Protein AF-A0A183UV02-F1 (afdb_monomer_lite)

Foldseek 3Di: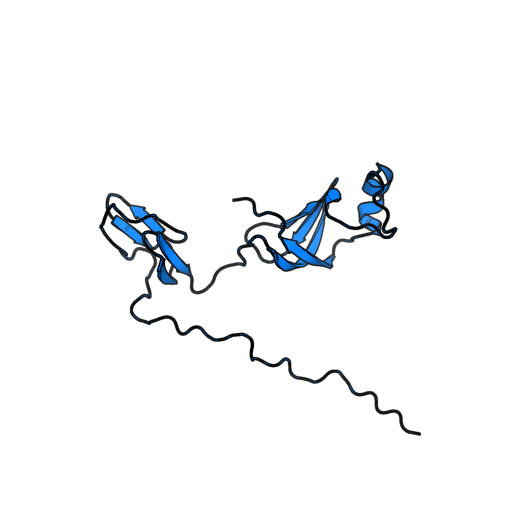
DDDDDDDDDPDDPPPPDPPPPAPPVFWDAFFDFPDQDPQADEDAQWDDDPSTITGHETAGWDDDPRYTYGDHPDDFDDADAFDKAKWFFADDDQQWTFTHRRHPDTDIGGPVNDDDPPNDPDDCDVVNRVCVCVVHNGGDIDIDGHNDDDD

Secondary structure (DSSP, 8-state):
------PPPS----TT-------GGGEE-TT-EEE--TTPEE-TTEEEETTEEEESSSEEEEEETTEEEEEESS--B---TT-EEEEEEEEEETTEEEEE-SBSS-EEEEGGGS--TT---PPPPHHHHHTHHHHS-TT-EEEEE------

pLDDT: mean 79.38, std 14.32, range [39.72, 93.5]

InterPro domains:
  IPR012340 Nucleic acid-binding, OB-fold [G3DSA:2.40.50.140] (78-150)
  IPR012340 Nucleic acid-binding, OB-fold [SSF50249] (75-145)
  IPR025721 Exosome complex component, N-terminal domain [PF14382] (27-63)
  IPR026699 Exosome complex RNA-binding protein 1/RRP40/RRP4 [PTHR21321] (24-144)
  IPR048565 RRP4, S1 domain [PF21266] (76-143)
  IPR048565 RRP4, S1 domain [cd05789] (76-143)

Organism: Toxocara canis (NCBI:txid6265)

Sequence (151 aa):
MSVEITGPPQSLPSQLVEDEKVPEDKLVVPGAKVNSTLNFMRGHGTYLSGEELIASVAGAVEQVNKLITVKPLKSRYNGEIGDVVVGRITEVQQKRWKVETCARLDSTLMLSSVNLPGGELRRKSVEDELMMREYLKEGDLISVWFLFVNF

Structure (mmCIF, N/CA/C/O backbone):
data_AF-A0A183UV02-F1
#
_entry.id   AF-A0A183UV02-F1
#
loop_
_atom_site.group_PDB
_atom_site.id
_atom_site.type_symbol
_atom_site.label_atom_id
_atom_site.label_alt_id
_atom_site.label_comp_id
_atom_site.label_asym_id
_atom_site.label_entity_id
_atom_site.label_seq_id
_atom_site.pdbx_PDB_ins_code
_atom_site.Cartn_x
_atom_site.Cartn_y
_atom_site.Cartn_z
_atom_site.occupancy
_atom_site.B_iso_or_equiv
_atom_site.auth_seq_id
_atom_site.auth_comp_id
_atom_site.auth_asym_id
_atom_site.auth_atom_id
_atom_site.pdbx_PDB_model_num
ATOM 1 N N . MET A 1 1 ? 26.102 -43.997 -18.667 1.00 41.44 1 MET A N 1
ATOM 2 C CA . MET A 1 1 ? 26.193 -42.860 -17.730 1.00 41.44 1 MET A CA 1
ATOM 3 C C . MET A 1 1 ? 24.844 -42.161 -17.748 1.00 41.44 1 MET A C 1
ATOM 5 O O . MET A 1 1 ? 24.571 -41.415 -18.677 1.00 41.44 1 MET A O 1
ATOM 9 N N . SER A 1 2 ? 23.956 -42.531 -16.827 1.00 39.72 2 SER A N 1
ATOM 10 C CA . SER A 1 2 ? 22.612 -41.964 -16.687 1.00 39.72 2 SER A CA 1
ATOM 11 C C . SER A 1 2 ? 22.705 -40.659 -15.902 1.00 39.72 2 SER A C 1
ATOM 13 O O . SER A 1 2 ? 23.165 -40.655 -14.764 1.00 39.72 2 SER A O 1
ATOM 15 N N . VAL A 1 3 ? 22.327 -39.553 -16.539 1.00 53.91 3 VAL A N 1
ATOM 16 C CA . VAL A 1 3 ? 22.251 -38.233 -15.907 1.00 53.91 3 VAL A CA 1
ATOM 17 C C . VAL A 1 3 ? 20.851 -38.099 -15.319 1.00 53.91 3 VAL A C 1
ATOM 19 O O . VAL A 1 3 ? 19.874 -38.034 -16.063 1.00 53.91 3 VAL A O 1
ATOM 22 N N . GLU A 1 4 ? 20.749 -38.106 -13.994 1.00 51.41 4 GLU A N 1
ATOM 23 C CA . GLU A 1 4 ? 19.501 -37.818 -13.291 1.00 51.41 4 GLU A CA 1
ATOM 24 C C . GLU A 1 4 ? 19.314 -36.299 -13.218 1.00 51.41 4 GLU A C 1
ATOM 26 O O . GLU A 1 4 ? 20.133 -35.580 -12.647 1.00 51.41 4 GLU A O 1
ATOM 31 N N . ILE A 1 5 ? 18.249 -35.799 -13.846 1.00 51.19 5 ILE A N 1
ATOM 32 C CA . ILE A 1 5 ? 17.841 -34.398 -13.745 1.00 51.19 5 ILE A CA 1
ATOM 33 C C . ILE A 1 5 ? 16.920 -34.296 -12.529 1.00 51.19 5 ILE A C 1
ATOM 35 O O . ILE A 1 5 ? 15.736 -34.622 -12.605 1.00 51.19 5 ILE A O 1
ATOM 39 N N . THR A 1 6 ? 17.469 -33.868 -11.395 1.00 54.34 6 THR A N 1
ATOM 40 C CA . THR A 1 6 ? 16.690 -33.579 -10.188 1.00 54.34 6 THR A CA 1
ATOM 41 C C . THR A 1 6 ? 15.868 -32.311 -10.422 1.00 54.34 6 THR A C 1
ATOM 43 O O . THR A 1 6 ? 16.422 -31.223 -10.577 1.00 54.34 6 THR A O 1
ATOM 46 N N . GLY A 1 7 ? 14.542 -32.445 -10.481 1.00 61.97 7 GLY A N 1
ATOM 47 C CA . GLY A 1 7 ? 13.633 -31.297 -10.472 1.00 61.97 7 GLY A CA 1
ATOM 48 C C . GLY A 1 7 ? 13.728 -30.514 -9.152 1.00 61.97 7 GLY A C 1
ATOM 49 O O . GLY A 1 7 ? 14.174 -31.066 -8.144 1.00 61.97 7 GLY A O 1
ATOM 50 N N . PRO A 1 8 ? 13.322 -29.232 -9.123 1.00 59.16 8 PRO A N 1
ATOM 51 C CA . PRO A 1 8 ? 13.282 -28.466 -7.882 1.00 59.16 8 PRO A CA 1
ATOM 52 C C . PRO A 1 8 ? 12.360 -29.155 -6.853 1.00 59.16 8 PRO A C 1
ATOM 54 O O . PRO A 1 8 ? 11.340 -29.734 -7.238 1.00 59.16 8 PRO A O 1
ATOM 57 N N . PRO A 1 9 ? 12.708 -29.123 -5.552 1.00 54.38 9 PRO A N 1
ATOM 58 C CA . PRO A 1 9 ? 11.963 -29.819 -4.505 1.00 54.38 9 PRO A CA 1
ATOM 59 C C . PRO A 1 9 ? 10.495 -29.364 -4.464 1.00 54.38 9 PRO A C 1
ATOM 61 O O . PRO A 1 9 ? 10.197 -28.173 -4.455 1.00 54.38 9 PRO A O 1
ATOM 64 N N . GLN A 1 10 ? 9.576 -30.334 -4.434 1.00 61.56 10 GLN A N 1
ATOM 65 C CA . GLN A 1 10 ? 8.124 -30.165 -4.606 1.00 61.56 10 GLN A CA 1
ATOM 66 C C . GLN A 1 10 ? 7.360 -29.551 -3.417 1.00 61.56 10 GLN A C 1
ATOM 68 O O . GLN A 1 10 ? 6.135 -29.622 -3.373 1.00 61.56 10 GLN A O 1
ATOM 73 N N . SER A 1 11 ? 8.019 -28.904 -2.463 1.00 56.06 11 SER A N 1
ATOM 74 C CA . SER A 1 11 ? 7.296 -28.238 -1.379 1.00 56.06 11 SER A CA 1
ATOM 75 C C . SER A 1 11 ? 8.050 -27.017 -0.889 1.00 56.06 11 SER A C 1
ATOM 77 O O . SER A 1 11 ? 9.112 -27.136 -0.277 1.00 56.06 11 SER A O 1
ATOM 79 N N . LEU A 1 12 ? 7.467 -25.842 -1.126 1.00 55.59 12 LEU A N 1
ATOM 80 C CA . LEU A 1 12 ? 7.799 -24.651 -0.356 1.00 55.59 12 LEU A CA 1
ATOM 81 C C . LEU A 1 12 ? 7.507 -24.960 1.122 1.00 55.59 12 LEU A C 1
ATOM 83 O O . LEU A 1 12 ? 6.418 -25.462 1.416 1.00 55.59 12 LEU A O 1
ATOM 87 N N . PRO A 1 13 ? 8.436 -24.699 2.056 1.00 42.50 13 PRO A N 1
ATOM 88 C CA . PRO A 1 13 ? 8.142 -24.835 3.471 1.00 42.50 13 PRO A CA 1
ATOM 89 C C . PRO A 1 13 ? 7.021 -23.853 3.822 1.00 42.50 13 PRO A C 1
ATOM 91 O O . PRO A 1 13 ? 7.181 -22.640 3.714 1.00 42.50 13 PRO A O 1
ATOM 94 N N . SER A 1 14 ? 5.881 -24.377 4.263 1.00 52.19 14 SER A N 1
ATOM 95 C CA . SER A 1 14 ? 4.712 -23.624 4.737 1.00 52.19 14 SER A CA 1
ATOM 96 C C . SER A 1 14 ? 4.961 -22.886 6.067 1.00 52.19 14 SER A C 1
ATOM 98 O O . SER A 1 14 ? 4.025 -22.626 6.811 1.00 52.19 14 SER A O 1
ATOM 100 N N . GLN A 1 15 ? 6.219 -22.587 6.407 1.00 46.25 15 GLN A N 1
ATOM 101 C CA . GLN A 1 15 ? 6.659 -22.160 7.740 1.00 46.25 15 GLN A CA 1
ATOM 102 C C . GLN A 1 15 ? 6.831 -20.639 7.899 1.00 46.25 15 GLN A C 1
ATOM 104 O O . GLN A 1 15 ? 7.494 -20.212 8.835 1.00 46.25 15 GLN A O 1
ATOM 109 N N . LEU A 1 16 ? 6.256 -19.809 7.022 1.00 47.56 16 LEU A N 1
ATOM 110 C CA . LEU A 1 16 ? 6.335 -18.340 7.152 1.00 47.56 16 LEU A CA 1
ATOM 111 C C . LEU A 1 16 ? 4.984 -17.643 7.348 1.00 47.56 16 LEU A C 1
ATOM 113 O O . LEU A 1 16 ? 4.909 -16.423 7.250 1.00 47.56 16 LEU A O 1
ATOM 117 N N . VAL A 1 17 ? 3.921 -18.389 7.647 1.00 46.78 17 VAL A N 1
ATOM 118 C CA . VAL A 1 17 ? 2.662 -17.792 8.101 1.00 46.78 17 VAL A CA 1
ATOM 119 C C . VAL A 1 17 ? 2.390 -18.340 9.489 1.00 46.78 17 VAL A C 1
ATOM 121 O O . VAL A 1 17 ? 1.733 -19.363 9.658 1.00 46.78 17 VAL A O 1
ATOM 124 N N . GLU A 1 18 ? 2.980 -17.698 10.492 1.00 46.31 18 GLU A N 1
ATOM 125 C CA . GLU A 1 18 ? 2.445 -17.814 11.840 1.00 46.31 18 GLU A CA 1
ATOM 126 C C . GLU A 1 18 ? 1.046 -17.193 11.789 1.00 46.31 18 GLU A C 1
ATOM 128 O O . GLU A 1 18 ? 0.904 -15.980 11.628 1.00 46.31 18 GLU A O 1
ATOM 133 N N . ASP A 1 19 ? 0.006 -18.029 11.841 1.00 47.06 19 ASP A N 1
ATOM 134 C CA . ASP A 1 19 ? -1.357 -17.568 12.078 1.00 47.06 19 ASP A CA 1
ATOM 135 C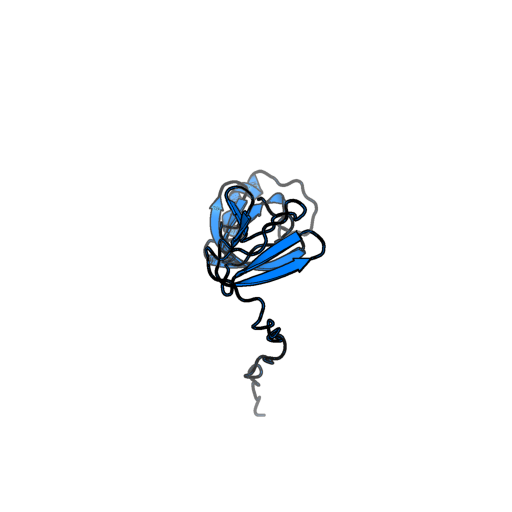 C . ASP A 1 19 ? -1.374 -16.936 13.473 1.00 47.06 19 ASP A C 1
ATOM 137 O O . ASP A 1 19 ? -1.548 -17.614 14.490 1.00 47.06 19 ASP A O 1
ATOM 141 N N . GLU A 1 20 ? -1.118 -15.630 13.529 1.00 51.12 20 GLU A N 1
ATOM 142 C CA . GLU A 1 20 ? -1.224 -14.830 14.739 1.00 51.12 20 GLU A CA 1
ATOM 143 C C . GLU A 1 20 ? -2.679 -14.937 15.216 1.00 51.12 20 GLU A C 1
ATOM 145 O O . GLU A 1 20 ? -3.590 -14.300 14.681 1.00 51.12 20 GLU A O 1
ATOM 150 N N . LYS A 1 21 ? -2.929 -15.852 16.161 1.00 46.59 21 LYS A N 1
ATOM 151 C CA . LYS A 1 21 ? -4.273 -16.173 16.638 1.00 46.59 21 LYS A CA 1
ATOM 152 C C . LYS A 1 21 ? -4.823 -14.952 17.362 1.00 46.59 21 LYS A C 1
ATOM 154 O O . LYS A 1 21 ? -4.500 -14.700 18.522 1.00 46.59 21 LYS A O 1
ATOM 159 N N . VAL A 1 22 ? -5.632 -14.176 16.652 1.00 57.78 22 VAL A N 1
ATOM 160 C CA . VAL A 1 22 ? -6.179 -12.940 17.193 1.00 57.78 22 VAL A CA 1
ATOM 161 C C . VAL A 1 22 ? -7.130 -13.277 18.348 1.00 57.78 22 VAL A C 1
ATOM 163 O O . VAL A 1 22 ? -7.969 -14.165 18.185 1.00 57.78 22 VAL A O 1
ATOM 166 N N . PRO A 1 23 ? -7.023 -12.613 19.514 1.00 61.41 23 PRO A N 1
ATOM 167 C CA . PRO A 1 23 ? -7.928 -12.849 20.631 1.00 61.41 23 PRO A CA 1
ATOM 168 C C . PRO A 1 23 ? -9.387 -12.653 20.200 1.00 61.41 23 PRO A C 1
ATOM 170 O O . PRO A 1 23 ? -9.752 -11.580 19.715 1.00 61.41 23 PRO A O 1
ATOM 173 N N . GLU A 1 24 ? -10.215 -13.682 20.391 1.00 60.94 24 GLU A N 1
ATOM 174 C CA . GLU A 1 24 ? -11.629 -13.705 19.980 1.00 60.94 24 GLU A CA 1
ATOM 175 C C . GLU A 1 24 ? -12.432 -12.551 20.618 1.00 60.94 24 GLU A C 1
ATOM 177 O O . GLU A 1 24 ? -13.347 -12.007 20.002 1.00 60.94 24 GLU A O 1
ATOM 182 N N . ASP A 1 25 ? -11.993 -12.081 21.789 1.00 63.91 25 ASP A N 1
ATOM 183 C CA . ASP A 1 25 ? -12.603 -10.993 22.565 1.00 63.91 25 ASP A CA 1
ATOM 184 C C . ASP A 1 25 ? -12.470 -9.591 21.938 1.00 63.91 25 ASP A C 1
ATOM 186 O O . ASP A 1 25 ? -13.004 -8.619 22.474 1.00 63.91 25 ASP A O 1
ATOM 190 N N . LYS A 1 26 ? -11.747 -9.444 20.820 1.00 75.62 26 LYS A N 1
ATOM 191 C CA . LYS A 1 26 ? -11.528 -8.146 20.148 1.00 75.62 26 LYS A CA 1
ATOM 192 C C . LYS A 1 26 ? -12.075 -8.086 18.725 1.00 75.62 26 LYS A C 1
ATOM 194 O O . LYS A 1 26 ? -11.770 -7.136 18.002 1.00 75.62 26 LYS A O 1
ATOM 199 N N . LEU A 1 27 ? -12.864 -9.075 18.310 1.00 85.62 27 LEU A N 1
ATOM 200 C CA . LEU A 1 27 ? -13.528 -9.064 17.010 1.00 85.62 27 LEU A CA 1
ATOM 201 C C . LEU A 1 27 ? -14.713 -8.095 17.023 1.00 85.62 27 LEU A C 1
ATOM 203 O O . LEU A 1 27 ? -15.612 -8.182 17.856 1.00 85.62 27 LEU A O 1
ATOM 207 N N . VAL A 1 28 ? -14.725 -7.177 16.065 1.00 88.38 28 VAL A N 1
ATOM 208 C CA . VAL A 1 28 ? -15.783 -6.188 15.875 1.00 88.38 28 VAL A CA 1
ATOM 209 C C . VAL A 1 28 ? -16.425 -6.345 14.510 1.00 88.38 28 VAL A C 1
ATOM 211 O O . VAL A 1 28 ? -15.782 -6.704 13.521 1.00 88.38 28 VAL A O 1
ATOM 214 N N . VAL A 1 29 ? -17.718 -6.046 14.463 1.00 90.88 29 VAL A N 1
ATOM 215 C CA . VAL A 1 29 ? -18.482 -5.919 13.222 1.00 90.88 29 VAL A CA 1
ATOM 216 C C . VAL A 1 29 ? -18.558 -4.445 12.806 1.00 90.88 29 VAL A C 1
ATOM 218 O O . VAL A 1 29 ? -18.478 -3.563 13.665 1.00 90.88 29 VAL A O 1
ATOM 221 N N . PRO A 1 30 ? -18.736 -4.142 11.509 1.00 90.50 30 PRO A N 1
ATOM 222 C CA . PRO A 1 30 ? -18.993 -2.780 11.061 1.00 90.50 30 PRO A CA 1
ATOM 223 C C . PRO A 1 30 ? -20.207 -2.207 11.800 1.00 90.50 30 PRO A C 1
ATOM 225 O O . PRO A 1 30 ? -21.238 -2.869 11.904 1.00 90.50 30 PRO A O 1
ATOM 228 N N . GLY A 1 31 ? -20.087 -0.991 12.329 1.00 87.88 31 GLY A N 1
ATOM 229 C CA . GLY A 1 31 ? -21.127 -0.349 13.136 1.00 87.88 31 GLY A CA 1
ATOM 230 C C . GLY A 1 31 ? -21.051 -0.646 14.638 1.00 87.88 31 GLY A C 1
ATOM 231 O O . GLY A 1 31 ? -21.770 -0.013 15.411 1.00 87.88 31 GLY A O 1
ATOM 232 N N . ALA A 1 32 ? -20.176 -1.554 15.083 1.00 87.50 32 ALA A N 1
ATOM 233 C CA . ALA A 1 32 ? -19.949 -1.777 16.506 1.00 87.50 32 ALA A CA 1
ATOM 234 C C . ALA A 1 32 ? -19.234 -0.577 17.147 1.00 87.50 32 ALA A C 1
ATOM 236 O O . ALA A 1 32 ? -18.289 -0.016 16.583 1.00 87.50 32 ALA A O 1
ATOM 237 N N . LYS A 1 33 ? -19.674 -0.203 18.351 1.00 85.88 33 LYS A N 1
ATOM 238 C CA . LYS A 1 33 ? -19.035 0.838 19.162 1.00 85.88 33 LYS A CA 1
ATOM 239 C C . LYS A 1 33 ? -17.771 0.265 19.796 1.00 85.88 33 LYS A C 1
ATOM 241 O O . LYS A 1 33 ? -17.847 -0.732 20.507 1.00 85.88 33 LYS A O 1
ATOM 246 N N . VAL A 1 34 ? -16.625 0.892 19.541 1.00 80.06 34 VAL A N 1
ATOM 247 C CA . VAL A 1 34 ? -15.328 0.446 20.074 1.00 80.06 34 VAL A CA 1
ATOM 248 C C . VAL A 1 34 ? -15.029 1.131 21.409 1.00 80.06 34 VAL A C 1
ATOM 250 O O . VAL A 1 34 ? -14.586 0.473 22.346 1.00 80.06 34 VAL A O 1
ATOM 253 N N . ASN A 1 35 ? -15.275 2.445 21.517 1.00 73.56 35 ASN A N 1
ATOM 254 C CA . ASN A 1 35 ? -15.132 3.213 22.762 1.00 73.56 35 ASN A CA 1
ATOM 255 C C . ASN A 1 35 ? -15.834 4.589 22.655 1.00 73.56 35 ASN A C 1
ATOM 257 O O . ASN A 1 35 ? -15.975 5.125 21.557 1.00 73.56 35 ASN A O 1
ATOM 261 N N . SER A 1 36 ? -16.214 5.182 23.791 1.00 64.00 36 SER A N 1
ATOM 262 C CA . SER A 1 36 ? -16.848 6.512 23.906 1.00 64.00 36 SER A CA 1
ATOM 263 C C . SER A 1 36 ? -15.918 7.590 24.490 1.00 64.00 36 SER A C 1
ATOM 265 O O . SER A 1 36 ? -16.361 8.690 24.800 1.00 64.00 36 SER A O 1
ATOM 267 N N . THR A 1 37 ? -14.627 7.298 24.694 1.00 66.19 37 THR A N 1
ATOM 268 C CA . THR A 1 37 ? -13.707 8.258 25.331 1.00 66.19 37 THR A CA 1
ATOM 269 C C . THR A 1 37 ? -12.989 9.137 24.296 1.00 66.19 37 THR A C 1
ATOM 271 O O . THR A 1 37 ? -12.201 8.637 23.496 1.00 66.19 37 THR A O 1
ATOM 274 N N . LEU A 1 38 ? -13.166 10.461 24.383 1.00 65.31 38 LEU A N 1
ATOM 275 C CA . LEU A 1 38 ? -12.605 11.503 23.493 1.00 65.31 38 LEU A CA 1
ATOM 276 C C . LEU A 1 38 ? -11.059 11.573 23.402 1.00 65.31 38 LEU A C 1
ATOM 278 O O . LEU A 1 38 ? -10.524 12.351 22.619 1.00 65.31 38 LEU A O 1
ATOM 282 N N . ASN A 1 39 ? -10.322 10.780 24.185 1.00 76.12 39 ASN A N 1
ATOM 283 C CA . ASN A 1 39 ? -8.856 10.853 24.285 1.00 76.12 39 ASN A CA 1
ATOM 284 C C . ASN A 1 39 ? -8.099 9.847 23.398 1.00 76.12 39 ASN A C 1
ATOM 286 O O . ASN A 1 39 ? -6.872 9.744 23.508 1.00 76.12 39 ASN A O 1
ATOM 290 N N . PHE A 1 40 ? -8.799 9.101 22.541 1.00 80.00 40 PHE A N 1
ATOM 291 C CA . PHE A 1 40 ? -8.186 8.151 21.613 1.00 80.00 40 PHE A CA 1
ATOM 292 C C . PHE A 1 40 ? -8.040 8.747 20.208 1.00 80.00 40 PHE A C 1
ATOM 294 O O . PHE A 1 40 ? -8.940 9.389 19.675 1.00 80.00 40 PHE A O 1
ATOM 301 N N . MET A 1 41 ? -6.884 8.511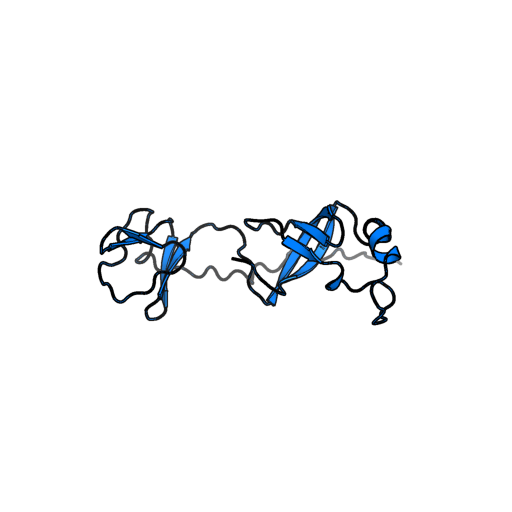 19.596 1.00 83.75 41 MET A N 1
ATOM 302 C CA . MET A 1 41 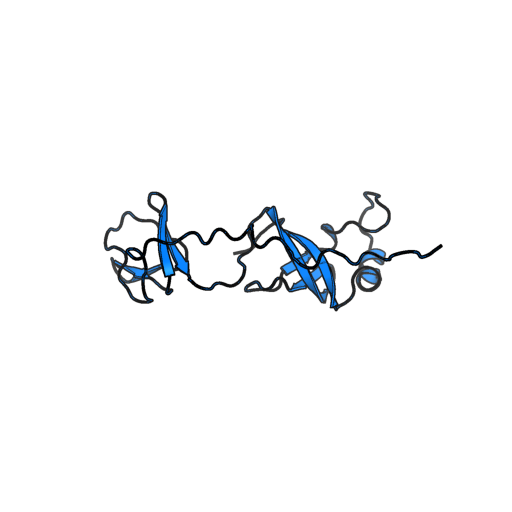? -6.633 8.768 18.187 1.00 83.75 41 MET A CA 1
ATOM 303 C C . MET A 1 41 ? -7.280 7.670 17.344 1.00 83.75 41 MET A C 1
ATOM 305 O O . MET A 1 41 ? -7.151 6.477 17.632 1.00 83.75 41 MET A O 1
ATOM 309 N N . ARG A 1 42 ? -7.947 8.087 16.271 1.00 85.69 42 ARG A N 1
ATOM 310 C CA . ARG A 1 42 ? -8.539 7.187 15.280 1.00 85.69 42 ARG A CA 1
ATOM 311 C C . ARG A 1 42 ? -7.478 6.716 14.289 1.00 85.69 42 ARG A C 1
ATOM 313 O O . ARG A 1 42 ? -6.805 7.532 13.661 1.00 85.69 42 ARG A O 1
ATOM 320 N N . GLY A 1 43 ? -7.335 5.406 14.170 1.00 88.31 43 GLY A N 1
ATOM 321 C CA . GLY A 1 43 ? -6.545 4.742 13.144 1.00 88.31 43 GLY A CA 1
ATOM 322 C C . GLY A 1 43 ? -7.408 4.285 11.970 1.00 88.31 43 GLY A C 1
ATOM 323 O O . GLY A 1 43 ? -8.576 4.666 11.830 1.00 88.31 43 GLY A O 1
ATOM 324 N N . HIS A 1 44 ? -6.829 3.437 11.125 1.00 87.94 44 HIS A N 1
ATOM 325 C CA . HIS A 1 44 ? -7.530 2.845 9.992 1.00 87.94 44 HIS A CA 1
ATOM 326 C C . HIS A 1 44 ? -8.704 1.974 10.463 1.00 87.94 44 HIS A C 1
ATOM 328 O O . HIS A 1 44 ? -8.674 1.356 11.524 1.00 87.94 44 HIS A O 1
ATOM 334 N N . GLY A 1 45 ? -9.775 1.945 9.670 1.00 87.75 45 GLY A N 1
ATOM 335 C CA . GLY A 1 45 ? -10.936 1.100 9.952 1.00 87.75 45 GLY A CA 1
ATOM 336 C C . GLY A 1 45 ? -11.834 1.572 11.100 1.00 87.75 45 GLY A C 1
ATOM 337 O O . GLY A 1 45 ? -12.745 0.840 11.487 1.00 87.75 45 GLY A O 1
ATOM 338 N N . THR A 1 46 ? -11.628 2.789 11.608 1.00 90.50 46 THR A N 1
ATOM 339 C CA . THR A 1 46 ? -12.518 3.442 12.577 1.00 90.50 46 THR A CA 1
ATOM 340 C C . THR A 1 46 ? -12.983 4.796 12.058 1.00 90.50 46 THR A C 1
ATOM 342 O O . THR A 1 46 ? -12.264 5.484 11.329 1.00 90.50 46 THR A O 1
ATOM 345 N N . TYR A 1 47 ? -14.191 5.193 12.442 1.00 88.94 47 TYR A N 1
ATOM 346 C CA . TYR A 1 47 ? -14.731 6.514 12.160 1.00 88.94 47 TYR A CA 1
ATOM 347 C C . TYR A 1 47 ? -15.418 7.079 13.398 1.00 88.94 47 TYR A C 1
ATOM 349 O O . TYR A 1 47 ? -15.852 6.348 14.287 1.00 88.94 47 TYR A O 1
ATOM 357 N N . LEU A 1 48 ? -15.479 8.405 13.459 1.00 88.31 48 LEU A N 1
ATOM 358 C CA . LEU A 1 48 ? -16.106 9.126 14.555 1.00 88.31 48 LEU A CA 1
ATOM 359 C C . LEU A 1 48 ? -17.532 9.493 14.146 1.00 88.31 48 LEU A C 1
ATOM 361 O O . LEU A 1 48 ? -17.733 10.098 13.092 1.00 88.31 48 LEU A O 1
ATOM 365 N N . SER A 1 49 ? -18.506 9.128 14.973 1.00 85.19 49 SER A N 1
ATOM 366 C CA . SER A 1 49 ? -19.910 9.480 14.777 1.00 85.19 49 SER A CA 1
ATOM 367 C C . SER A 1 49 ? -20.440 10.099 16.066 1.00 85.19 49 SER A C 1
ATOM 369 O O . SER A 1 49 ? -20.773 9.393 17.014 1.00 85.19 49 SER A O 1
ATOM 371 N N . GLY A 1 50 ? -20.488 11.432 16.114 1.00 83.69 50 GLY A N 1
ATOM 372 C CA . GLY A 1 50 ? -20.781 12.167 17.347 1.00 83.69 50 GLY A CA 1
ATOM 373 C C . GLY A 1 50 ? -19.606 12.101 18.325 1.00 83.69 50 GLY A C 1
ATOM 374 O O . GLY A 1 50 ? -18.496 12.482 17.967 1.00 83.69 50 GLY A O 1
ATOM 375 N N . GLU A 1 51 ? -19.846 11.607 19.539 1.00 82.69 51 GLU A N 1
ATOM 376 C CA . GLU A 1 51 ? -18.818 11.417 20.582 1.00 82.69 51 GLU A CA 1
ATOM 377 C C . GLU A 1 51 ? -18.308 9.967 20.671 1.00 82.69 51 GLU A C 1
ATOM 379 O O . GLU A 1 51 ? -17.469 9.642 21.509 1.00 82.69 51 GLU A O 1
ATOM 384 N N . GLU A 1 52 ? -18.795 9.080 19.799 1.00 85.19 52 GLU A N 1
ATOM 385 C CA . GLU A 1 52 ? -18.482 7.653 19.838 1.00 85.19 52 GLU A CA 1
ATOM 386 C C . GLU A 1 52 ? -17.574 7.239 18.674 1.00 85.19 52 GLU A C 1
ATOM 388 O O . GLU A 1 52 ? -17.753 7.657 17.522 1.00 85.19 52 GLU A O 1
ATOM 393 N N . LEU A 1 53 ? -16.601 6.375 18.975 1.00 86.94 53 LEU A N 1
ATOM 394 C CA . LEU A 1 53 ? -15.746 5.738 17.981 1.00 86.94 53 LEU A CA 1
ATOM 395 C C . LEU A 1 53 ? -16.393 4.430 17.518 1.00 86.94 53 LEU A C 1
ATOM 397 O O . LEU A 1 53 ? -16.583 3.500 18.308 1.00 86.94 53 LEU A O 1
ATOM 401 N N . ILE A 1 54 ? -16.704 4.355 16.226 1.00 89.62 54 ILE A N 1
ATOM 402 C CA . ILE A 1 54 ? -17.388 3.221 15.604 1.00 89.62 54 ILE A CA 1
ATOM 403 C C . ILE A 1 54 ? -16.436 2.512 14.631 1.00 89.62 54 ILE A C 1
ATOM 405 O O . ILE A 1 54 ? -15.644 3.146 13.928 1.00 89.62 54 ILE A O 1
ATOM 409 N N . ALA A 1 55 ? -16.504 1.182 14.581 1.00 90.75 55 ALA A N 1
ATOM 410 C CA . ALA A 1 55 ? -15.765 0.377 13.613 1.00 90.75 55 ALA A CA 1
ATOM 411 C C . ALA A 1 55 ? -16.376 0.502 12.204 1.00 90.75 55 ALA A C 1
ATOM 413 O O . ALA A 1 55 ? -17.575 0.296 12.016 1.00 90.75 55 ALA A O 1
ATOM 414 N N . SER A 1 56 ? -15.558 0.798 11.189 1.00 90.19 56 SER A N 1
ATOM 415 C CA . SER A 1 56 ? -15.983 0.811 9.776 1.00 90.19 56 SER A CA 1
ATOM 416 C C . SER A 1 56 ? -15.929 -0.570 9.121 1.00 90.19 56 SER A C 1
ATOM 418 O O . SER A 1 56 ? -16.595 -0.799 8.115 1.00 90.19 56 SER A O 1
ATOM 420 N N . VAL A 1 57 ? -15.092 -1.471 9.635 1.00 90.50 57 VAL A N 1
ATOM 421 C CA . VAL A 1 57 ? -14.765 -2.764 9.014 1.00 90.50 57 VAL A CA 1
ATOM 422 C C . VAL A 1 57 ? -14.894 -3.904 10.015 1.00 90.50 57 VAL A C 1
ATOM 424 O O . VAL A 1 57 ? -14.724 -3.706 11.214 1.00 90.50 57 VAL A O 1
ATOM 427 N N . ALA A 1 58 ? -15.191 -5.099 9.496 1.00 91.19 58 ALA A N 1
ATOM 428 C CA . ALA A 1 58 ? -15.205 -6.333 10.270 1.00 91.19 58 ALA A CA 1
ATOM 429 C C . ALA A 1 58 ? -13.766 -6.805 10.485 1.00 91.19 58 ALA A C 1
ATOM 431 O O . ALA A 1 58 ? -13.038 -7.033 9.512 1.00 91.19 58 ALA A O 1
ATOM 432 N N . GLY A 1 59 ? -13.345 -6.944 11.734 1.00 90.31 59 GLY A N 1
ATOM 433 C CA . GLY A 1 59 ? -11.947 -7.216 12.024 1.00 90.31 59 GLY A CA 1
ATOM 434 C C . GLY A 1 59 ? -11.635 -7.229 13.501 1.00 90.31 59 GLY A C 1
ATOM 435 O O . GLY A 1 59 ? -12.529 -7.154 14.336 1.00 90.31 59 GLY A O 1
ATOM 436 N N . ALA A 1 60 ? -10.354 -7.315 13.813 1.00 89.31 60 ALA A N 1
ATOM 437 C CA . ALA A 1 60 ? -9.893 -7.237 15.182 1.00 89.31 60 ALA A CA 1
ATOM 438 C C . ALA A 1 60 ? -9.480 -5.815 15.545 1.00 89.31 60 ALA A C 1
ATOM 440 O O . ALA A 1 60 ? -8.859 -5.110 14.746 1.00 89.31 60 ALA A O 1
ATOM 441 N N . VAL A 1 61 ? -9.817 -5.400 16.761 1.00 88.25 61 VAL A N 1
ATOM 442 C CA . VAL A 1 61 ? -9.384 -4.117 17.309 1.00 88.25 61 VAL A CA 1
ATOM 443 C C . VAL A 1 61 ? -7.950 -4.245 17.812 1.00 88.25 61 VAL A C 1
ATOM 445 O O . VAL A 1 61 ? -7.672 -4.953 18.782 1.00 88.25 61 VAL A O 1
ATOM 448 N N . GLU A 1 62 ? -7.049 -3.499 17.185 1.00 87.19 62 GLU A N 1
ATOM 449 C CA . GLU A 1 62 ? -5.687 -3.293 17.653 1.00 87.19 62 GLU A CA 1
ATOM 450 C C . GLU A 1 62 ? -5.595 -1.915 18.309 1.00 87.19 62 GLU A C 1
ATOM 452 O O . GLU A 1 62 ? -5.857 -0.873 17.703 1.00 87.19 62 GLU A O 1
ATOM 457 N N . GLN A 1 63 ? -5.229 -1.911 19.587 1.00 86.00 63 GLN A N 1
ATOM 458 C CA . GLN A 1 63 ? -5.003 -0.690 20.339 1.00 86.00 63 GLN A CA 1
ATOM 459 C C . GLN A 1 63 ? -3.517 -0.571 20.653 1.00 86.00 63 GLN A C 1
ATOM 461 O O . GLN A 1 63 ? -2.979 -1.343 21.445 1.00 86.00 63 GLN A O 1
ATOM 466 N N . VAL A 1 64 ? -2.874 0.434 20.063 1.00 87.56 64 VAL A N 1
ATOM 467 C CA . VAL A 1 64 ? -1.475 0.774 20.320 1.00 87.56 64 VAL A CA 1
ATOM 468 C C . VAL A 1 64 ? -1.451 2.137 21.001 1.00 87.56 64 VAL A C 1
ATOM 470 O O . VAL A 1 64 ? -1.661 3.178 20.377 1.00 87.56 64 VAL A O 1
ATOM 473 N N . ASN A 1 65 ? -1.204 2.150 22.311 1.00 88.44 65 ASN A N 1
ATOM 474 C CA . ASN A 1 65 ? -1.274 3.353 23.145 1.00 88.44 65 ASN A CA 1
ATOM 475 C C . ASN A 1 65 ? -2.650 4.045 23.052 1.00 88.44 65 ASN A C 1
ATOM 477 O O . ASN A 1 65 ? -3.682 3.484 23.428 1.00 88.44 65 ASN A O 1
ATOM 481 N N . LYS A 1 66 ? -2.654 5.288 22.558 1.00 86.88 66 LYS A N 1
ATOM 482 C CA . LYS A 1 66 ? -3.859 6.082 22.314 1.00 86.88 66 LYS A CA 1
ATOM 483 C C . LYS A 1 66 ? -4.435 5.864 20.914 1.00 86.88 66 LYS A C 1
ATOM 485 O O . LYS A 1 66 ? -5.473 6.440 20.637 1.00 86.88 66 LYS A O 1
ATOM 490 N N . LEU A 1 67 ? -3.794 5.094 20.035 1.00 88.44 67 LEU A N 1
ATOM 491 C CA . LEU A 1 67 ? -4.280 4.829 18.681 1.00 88.44 67 LEU A CA 1
ATOM 492 C C . LEU A 1 67 ? -5.125 3.554 18.663 1.00 88.44 67 LEU A C 1
ATOM 494 O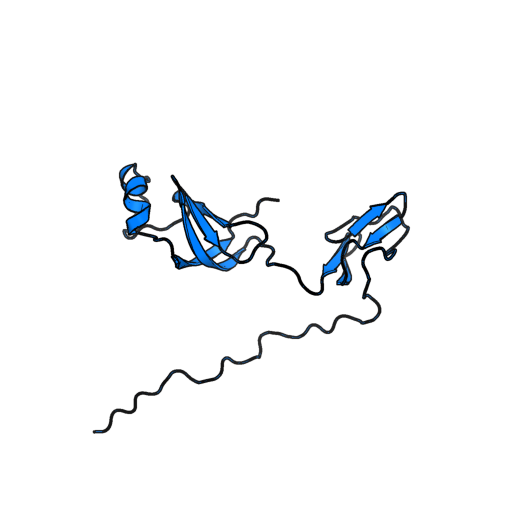 O . LEU A 1 67 ? -4.648 2.490 19.055 1.00 88.44 67 LEU A O 1
ATOM 498 N N . ILE A 1 68 ? -6.360 3.665 18.184 1.00 88.69 68 ILE A N 1
ATOM 499 C CA . ILE A 1 68 ? -7.253 2.525 17.961 1.00 88.69 68 ILE A CA 1
ATOM 500 C C . ILE A 1 68 ? -7.379 2.315 16.456 1.00 88.69 68 ILE A C 1
ATOM 502 O O . ILE A 1 68 ? -7.851 3.199 15.744 1.00 88.69 68 ILE A O 1
ATOM 506 N N . THR A 1 69 ? -6.974 1.147 15.970 1.00 89.38 69 THR A N 1
ATOM 507 C CA . THR A 1 69 ? -7.122 0.733 14.574 1.00 89.38 69 THR A CA 1
ATOM 508 C C . THR A 1 69 ? -7.882 -0.587 14.519 1.00 89.38 69 THR A C 1
ATOM 510 O O . THR A 1 69 ? -7.823 -1.391 15.446 1.00 89.38 69 THR A O 1
ATOM 513 N N . VAL A 1 70 ? -8.634 -0.815 13.448 1.00 90.62 70 VAL A N 1
ATOM 514 C CA . VAL A 1 70 ? -9.317 -2.092 13.221 1.00 90.62 70 VAL A CA 1
ATOM 515 C C . VAL A 1 70 ? -8.652 -2.770 12.037 1.00 90.62 70 VAL A C 1
ATOM 517 O O . VAL A 1 70 ? -8.740 -2.280 10.908 1.00 90.62 70 VAL A O 1
ATOM 520 N N . LYS A 1 71 ? -7.985 -3.898 12.296 1.00 89.50 71 LYS A N 1
ATOM 521 C CA . LYS A 1 71 ? -7.348 -4.722 11.269 1.00 89.50 71 LYS A CA 1
ATOM 522 C C . LYS A 1 71 ? -8.417 -5.616 10.635 1.00 89.50 71 LYS A C 1
ATOM 524 O O . LYS A 1 71 ? -8.959 -6.488 11.319 1.00 89.50 71 LYS A O 1
ATOM 529 N N . PRO A 1 72 ? -8.785 -5.392 9.362 1.00 90.19 72 PRO A N 1
ATOM 530 C CA . PRO A 1 72 ? -9.812 -6.189 8.707 1.00 90.19 72 PRO A CA 1
ATOM 531 C C . PRO A 1 72 ? -9.330 -7.629 8.509 1.00 90.19 72 PRO A C 1
ATOM 533 O O . PRO A 1 72 ? -8.150 -7.862 8.263 1.00 90.19 72 PRO A O 1
ATOM 536 N N . LEU A 1 73 ? -10.258 -8.588 8.524 1.00 86.62 73 LEU A N 1
ATOM 537 C CA . LEU A 1 73 ? -9.938 -10.002 8.258 1.00 86.62 73 LEU A CA 1
ATOM 538 C C . LEU A 1 73 ? -9.394 -10.232 6.838 1.00 86.62 73 LEU A C 1
ATOM 540 O O . LEU A 1 73 ? -8.627 -11.157 6.596 1.00 86.62 73 LEU A O 1
ATOM 544 N N . LYS A 1 74 ? -9.812 -9.395 5.883 1.00 86.12 74 LYS A N 1
ATOM 545 C CA . LYS A 1 74 ? -9.349 -9.426 4.495 1.00 86.12 74 LYS A CA 1
ATOM 546 C C . LYS A 1 74 ? -9.159 -8.002 3.990 1.00 86.12 74 LYS A C 1
ATOM 548 O O . LYS A 1 74 ? -10.128 -7.256 3.850 1.00 86.12 74 LYS A O 1
ATOM 553 N N . SER A 1 75 ? -7.923 -7.637 3.678 1.00 86.19 75 SER A N 1
ATOM 554 C CA . SER A 1 75 ? -7.566 -6.383 3.011 1.00 86.19 75 SER A CA 1
ATOM 555 C C . SER A 1 75 ? -6.830 -6.656 1.703 1.00 86.19 75 SER A C 1
ATOM 557 O O . SER A 1 75 ? -6.297 -7.739 1.471 1.00 86.19 75 SER A O 1
ATOM 559 N N . ARG A 1 76 ? -6.825 -5.654 0.818 1.00 89.81 76 ARG A N 1
ATOM 560 C CA . ARG A 1 76 ? -5.833 -5.593 -0.260 1.00 89.81 76 ARG A CA 1
ATOM 561 C C . ARG A 1 76 ? -4.483 -5.211 0.332 1.00 89.81 76 ARG A C 1
ATOM 563 O O . ARG A 1 76 ? -4.436 -4.623 1.413 1.00 89.81 76 ARG A O 1
ATOM 570 N N . TYR A 1 77 ? -3.421 -5.504 -0.406 1.00 89.44 77 TYR A N 1
ATOM 571 C CA . TYR A 1 77 ? -2.083 -5.088 -0.024 1.00 89.44 77 TYR A CA 1
ATOM 572 C C . TYR A 1 77 ? -2.030 -3.557 0.116 1.00 89.44 77 TYR A C 1
ATOM 574 O O . TYR A 1 77 ? -2.465 -2.821 -0.776 1.00 89.44 77 TYR A O 1
ATOM 582 N N . ASN A 1 78 ? -1.568 -3.093 1.275 1.00 88.00 78 ASN A N 1
ATOM 583 C CA . ASN A 1 78 ? -1.332 -1.686 1.555 1.00 88.00 78 ASN A CA 1
ATOM 584 C C . ASN A 1 78 ? 0.179 -1.511 1.608 1.00 88.00 78 ASN A C 1
ATOM 586 O O . ASN A 1 78 ? 0.807 -2.055 2.508 1.00 88.00 78 ASN A O 1
ATOM 590 N N . GLY A 1 79 ? 0.743 -0.830 0.613 1.00 86.00 79 GLY A N 1
ATOM 591 C CA . GLY A 1 79 ? 2.188 -0.674 0.524 1.00 86.00 79 GLY A CA 1
ATOM 592 C C . GLY A 1 79 ? 2.726 0.123 1.700 1.00 86.00 79 GLY A C 1
ATOM 593 O O . GLY A 1 79 ? 2.180 1.179 2.023 1.00 86.00 79 GLY A O 1
ATOM 594 N N . GLU A 1 80 ? 3.800 -0.372 2.303 1.00 89.25 80 GLU A N 1
ATOM 595 C CA . GLU A 1 80 ? 4.622 0.373 3.248 1.00 89.25 80 GLU A CA 1
ATOM 596 C C . GLU A 1 80 ? 5.999 0.650 2.639 1.00 89.25 80 GLU A C 1
ATOM 598 O O . GLU A 1 80 ? 6.451 -0.011 1.701 1.00 89.25 80 GLU A O 1
ATOM 603 N N . ILE A 1 81 ? 6.666 1.693 3.130 1.00 91.12 81 ILE A N 1
ATOM 604 C CA . ILE A 1 81 ? 7.995 2.058 2.639 1.00 91.12 81 ILE A CA 1
ATOM 605 C C . ILE A 1 81 ? 8.983 0.967 3.058 1.00 91.12 81 ILE A C 1
ATOM 607 O O . ILE A 1 81 ? 9.091 0.652 4.239 1.00 91.12 81 ILE A O 1
ATOM 611 N N . GLY A 1 82 ? 9.744 0.447 2.096 1.00 88.75 82 GLY A N 1
ATOM 612 C CA . GLY A 1 82 ? 10.724 -0.617 2.324 1.00 88.75 82 GLY A CA 1
ATOM 613 C C . GLY A 1 82 ? 10.222 -2.027 2.010 1.00 88.75 82 GLY A C 1
ATOM 614 O O . GLY A 1 82 ? 11.036 -2.947 1.961 1.00 88.75 82 GLY A O 1
ATOM 615 N N . ASP A 1 83 ? 8.935 -2.200 1.713 1.00 90.38 83 ASP A N 1
ATOM 616 C CA . ASP A 1 83 ? 8.411 -3.492 1.278 1.00 90.38 83 ASP A CA 1
ATOM 617 C C . ASP A 1 83 ? 8.931 -3.866 -0.110 1.00 90.38 83 ASP A C 1
ATOM 619 O O . ASP A 1 83 ? 8.927 -3.046 -1.033 1.00 90.38 83 ASP A O 1
ATOM 623 N N . VAL A 1 84 ? 9.325 -5.130 -0.276 1.00 90.81 84 VAL A N 1
ATOM 624 C CA . VAL A 1 84 ? 9.693 -5.707 -1.573 1.00 90.81 84 VAL A CA 1
ATOM 625 C C . VAL A 1 84 ? 8.498 -6.463 -2.134 1.00 90.81 84 VAL A C 1
ATOM 627 O O . VAL A 1 84 ? 8.025 -7.428 -1.537 1.00 90.81 84 VAL A O 1
ATOM 630 N N . VAL A 1 85 ? 8.033 -6.045 -3.307 1.00 91.50 85 VAL A N 1
ATOM 631 C CA . VAL A 1 85 ? 6.888 -6.647 -3.989 1.00 91.50 85 VAL A CA 1
ATOM 632 C C . VAL A 1 85 ? 7.243 -7.095 -5.396 1.00 91.50 85 VAL A C 1
ATOM 634 O O . VAL A 1 85 ? 8.115 -6.536 -6.065 1.00 91.50 85 VAL A O 1
ATOM 637 N N . VAL A 1 86 ? 6.522 -8.110 -5.861 1.00 92.50 86 VAL A N 1
ATOM 638 C CA . VAL A 1 86 ? 6.530 -8.523 -7.262 1.00 92.50 86 VAL A CA 1
ATOM 639 C C . VAL A 1 86 ? 5.285 -7.953 -7.918 1.00 92.50 86 VAL A C 1
ATOM 641 O O . VAL A 1 86 ? 4.175 -8.139 -7.421 1.00 92.50 86 VAL A O 1
ATOM 644 N N . GLY A 1 87 ? 5.476 -7.246 -9.024 1.00 92.50 87 GLY A N 1
ATOM 645 C CA . GLY A 1 87 ? 4.395 -6.638 -9.779 1.00 92.50 87 GLY A CA 1
ATOM 646 C C . GLY A 1 87 ? 4.518 -6.918 -11.265 1.00 92.50 87 GLY A C 1
ATOM 647 O O . GLY A 1 87 ? 5.596 -7.236 -11.769 1.00 92.50 87 GLY A O 1
ATOM 648 N N . ARG A 1 88 ? 3.397 -6.802 -11.971 1.00 93.50 88 ARG A N 1
ATOM 649 C CA . ARG A 1 88 ? 3.337 -6.960 -13.426 1.00 93.50 88 ARG A CA 1
ATOM 650 C C . ARG A 1 88 ? 3.096 -5.615 -14.085 1.00 93.50 88 ARG A C 1
ATOM 652 O O . ARG A 1 88 ? 2.223 -4.871 -13.650 1.00 93.50 88 ARG A O 1
ATOM 659 N N . ILE A 1 89 ? 3.830 -5.304 -15.144 1.00 92.81 89 ILE A N 1
ATOM 660 C CA . ILE A 1 89 ? 3.626 -4.059 -15.887 1.00 92.81 89 ILE A CA 1
ATOM 661 C C . ILE A 1 89 ? 2.312 -4.142 -16.661 1.00 92.81 89 ILE A C 1
ATOM 663 O O . ILE A 1 89 ? 2.109 -5.060 -17.452 1.00 92.81 89 ILE A O 1
ATOM 667 N N . THR A 1 90 ? 1.419 -3.184 -16.430 1.00 92.56 90 THR A N 1
ATOM 668 C CA . THR A 1 90 ? 0.119 -3.107 -17.111 1.00 92.56 90 THR A CA 1
ATOM 669 C C . THR A 1 90 ? 0.183 -2.222 -18.340 1.00 92.56 90 THR A C 1
ATOM 671 O O . THR A 1 90 ? -0.289 -2.615 -19.400 1.00 92.56 90 THR A O 1
ATOM 674 N N . GLU A 1 91 ? 0.798 -1.048 -18.217 1.00 90.88 91 GLU A N 1
ATOM 675 C CA . GLU A 1 91 ? 0.952 -0.101 -19.317 1.00 90.88 91 GLU A CA 1
ATOM 676 C C . GLU A 1 91 ? 2.234 0.725 -19.183 1.00 90.88 91 GLU A C 1
ATOM 678 O O . GLU A 1 91 ? 2.708 1.027 -18.082 1.00 90.88 91 GLU A O 1
ATOM 683 N N . VAL A 1 92 ? 2.780 1.124 -20.331 1.00 89.50 92 VAL A N 1
ATOM 684 C CA . VAL A 1 92 ? 3.914 2.050 -20.420 1.00 89.50 92 VAL A CA 1
ATOM 685 C C . VAL A 1 92 ? 3.384 3.446 -20.739 1.00 89.50 92 VAL A C 1
ATOM 687 O O . VAL A 1 92 ? 2.790 3.660 -21.795 1.00 89.50 92 VAL A O 1
ATOM 690 N N . GLN A 1 93 ? 3.599 4.409 -19.842 1.00 88.31 93 GLN A N 1
ATOM 691 C CA . GLN A 1 93 ? 3.278 5.820 -20.068 1.00 88.31 93 GLN A CA 1
ATOM 692 C C . GLN A 1 93 ? 4.557 6.630 -20.328 1.00 88.31 93 GLN A C 1
ATOM 694 O O . GLN A 1 93 ? 5.676 6.143 -20.181 1.00 88.31 93 GLN A O 1
ATOM 699 N N . GLN A 1 94 ? 4.410 7.908 -20.688 1.00 83.88 94 GLN A N 1
ATOM 700 C CA . GLN A 1 94 ? 5.558 8.812 -20.785 1.00 83.88 94 GLN A CA 1
ATOM 701 C C . GLN A 1 94 ? 6.238 8.936 -19.412 1.00 83.88 94 GLN A C 1
ATOM 703 O O . GLN A 1 94 ? 5.599 9.332 -18.436 1.00 83.88 94 GLN A O 1
ATOM 708 N N . LYS A 1 95 ? 7.535 8.608 -19.339 1.00 85.62 95 LYS A N 1
ATOM 709 C CA . LYS A 1 95 ? 8.391 8.722 -18.136 1.00 85.62 95 LYS A CA 1
ATOM 710 C C . LYS A 1 95 ? 8.095 7.756 -16.984 1.00 85.62 95 LYS A C 1
ATOM 712 O O . LYS A 1 95 ? 8.824 7.780 -15.987 1.00 85.62 95 LYS A O 1
ATOM 717 N N . ARG A 1 96 ? 7.063 6.915 -17.088 1.00 89.56 96 ARG A N 1
ATOM 718 C CA . ARG A 1 96 ? 6.651 6.003 -16.011 1.00 89.56 96 ARG A CA 1
ATOM 719 C C . ARG A 1 96 ? 5.971 4.747 -16.541 1.00 89.56 96 ARG A C 1
ATOM 721 O O . ARG A 1 96 ? 5.224 4.803 -17.512 1.00 89.56 96 ARG A O 1
ATOM 728 N N . TRP A 1 97 ? 6.145 3.648 -15.827 1.00 91.19 97 TRP A N 1
ATOM 729 C CA . TRP A 1 97 ? 5.394 2.414 -16.017 1.00 91.19 97 TRP A CA 1
ATOM 730 C C . TRP A 1 97 ? 4.317 2.293 -14.951 1.00 91.19 97 TRP A C 1
ATOM 732 O O . TRP A 1 97 ? 4.550 2.632 -13.787 1.00 91.19 97 TRP A O 1
ATOM 742 N N . LYS A 1 98 ? 3.143 1.797 -15.336 1.00 92.75 98 LYS A N 1
ATOM 743 C CA . LYS A 1 98 ? 2.165 1.309 -14.368 1.00 92.75 98 LYS A CA 1
ATOM 744 C C . LYS A 1 98 ? 2.420 -0.157 -14.082 1.00 92.75 98 LYS A C 1
ATOM 746 O O . LYS A 1 98 ? 2.653 -0.952 -14.990 1.00 92.75 98 LYS A O 1
ATOM 751 N N . VAL A 1 99 ? 2.371 -0.485 -12.802 1.00 92.81 99 VAL A N 1
ATOM 752 C CA . VAL A 1 99 ? 2.672 -1.801 -12.267 1.00 92.81 99 VAL A CA 1
ATOM 753 C C . VAL A 1 99 ? 1.515 -2.225 -11.374 1.00 92.81 99 VAL A C 1
ATOM 755 O O . VAL A 1 99 ? 1.142 -1.530 -10.428 1.00 92.81 99 VAL A O 1
ATOM 758 N N . GLU A 1 100 ? 0.955 -3.385 -11.670 1.00 92.19 100 GLU A N 1
ATOM 759 C CA . GLU A 1 100 ? -0.062 -4.039 -10.865 1.00 92.19 100 GLU A CA 1
ATOM 760 C C . GLU A 1 100 ? 0.606 -4.779 -9.700 1.00 92.19 100 GLU A C 1
ATOM 762 O O . GLU A 1 100 ? 1.394 -5.703 -9.908 1.00 92.19 100 GLU A O 1
ATOM 767 N N . THR A 1 101 ? 0.283 -4.367 -8.473 1.00 89.88 101 THR A N 1
ATOM 768 C CA . THR A 1 101 ? 0.813 -4.920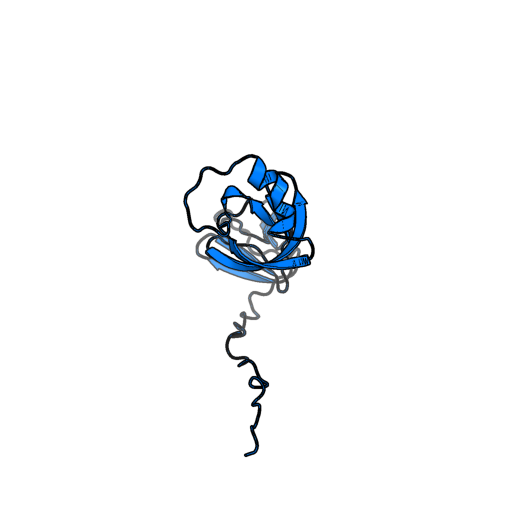 -7.208 1.00 89.88 101 THR A CA 1
ATOM 769 C C . THR A 1 101 ? -0.303 -5.408 -6.274 1.00 89.88 101 THR A C 1
ATOM 771 O O . THR A 1 101 ? -0.120 -5.511 -5.064 1.00 89.88 101 THR A O 1
ATOM 774 N N . CYS A 1 102 ? -1.498 -5.684 -6.817 1.00 87.50 102 CYS A N 1
ATOM 775 C CA . CYS A 1 102 ? -2.696 -6.089 -6.061 1.00 87.50 102 CYS A CA 1
ATOM 776 C C . CYS A 1 102 ? -3.134 -5.108 -4.948 1.00 87.50 102 CYS A C 1
ATOM 778 O O . CYS A 1 102 ? -3.931 -5.466 -4.071 1.00 87.50 102 CYS A O 1
ATOM 780 N N . ALA A 1 103 ? -2.655 -3.864 -4.992 1.00 89.19 103 ALA A N 1
ATOM 781 C CA . ALA A 1 103 ? -3.043 -2.795 -4.083 1.00 89.19 103 ALA A CA 1
ATOM 782 C C . ALA A 1 103 ? -4.408 -2.181 -4.462 1.00 89.19 103 ALA A C 1
ATOM 784 O O . ALA A 1 103 ? -5.125 -2.667 -5.343 1.00 89.19 103 ALA A O 1
ATOM 785 N N . ARG A 1 104 ? -4.818 -1.117 -3.757 1.00 87.31 104 ARG A N 1
ATOM 786 C CA . ARG A 1 104 ? -6.017 -0.331 -4.117 1.00 87.31 104 ARG A CA 1
ATOM 787 C C . ARG A 1 104 ? -5.855 0.442 -5.425 1.00 87.31 104 ARG A C 1
ATOM 789 O O . ARG A 1 104 ? -6.845 0.649 -6.118 1.00 87.31 104 ARG A O 1
ATOM 796 N N . LEU A 1 105 ? -4.640 0.900 -5.703 1.00 89.50 105 LEU A N 1
ATOM 797 C CA . LEU A 1 105 ? -4.281 1.693 -6.871 1.00 89.50 105 LEU A CA 1
ATOM 798 C C . LEU A 1 105 ? -3.080 1.042 -7.551 1.00 89.50 105 LEU A C 1
ATOM 800 O O . LEU A 1 105 ? -2.287 0.363 -6.896 1.00 89.50 105 LEU A O 1
ATOM 804 N N . ASP A 1 106 ? -2.939 1.286 -8.849 1.00 89.69 106 ASP A N 1
ATOM 805 C CA . ASP A 1 106 ? -1.754 0.863 -9.586 1.00 89.69 106 ASP A CA 1
ATOM 806 C C . ASP A 1 106 ? -0.516 1.576 -9.043 1.00 89.69 106 ASP A C 1
ATOM 808 O O . ASP A 1 106 ? -0.521 2.783 -8.785 1.00 89.69 106 ASP A O 1
ATOM 812 N N . SER A 1 107 ? 0.568 0.823 -8.896 1.00 90.75 107 SER A N 1
ATOM 813 C CA . SER A 1 107 ? 1.859 1.381 -8.520 1.00 90.75 107 SER A CA 1
ATOM 814 C C . SER A 1 107 ? 2.516 2.018 -9.738 1.00 90.75 107 SER A C 1
ATOM 816 O O . SER A 1 107 ? 2.428 1.509 -10.853 1.00 90.75 107 SER A O 1
ATOM 818 N N . THR A 1 108 ? 3.189 3.147 -9.540 1.00 91.31 108 THR A N 1
ATOM 819 C CA . THR A 1 108 ? 3.900 3.838 -10.619 1.00 91.31 108 THR A CA 1
ATOM 820 C C . THR A 1 108 ? 5.398 3.680 -10.441 1.00 91.31 108 THR A C 1
ATOM 822 O O . THR A 1 108 ? 5.949 4.118 -9.431 1.00 91.31 108 THR A O 1
ATOM 825 N N . LEU A 1 109 ? 6.066 3.121 -11.443 1.00 89.88 109 LEU A N 1
ATOM 826 C CA . LEU A 1 109 ? 7.517 3.035 -11.503 1.00 89.88 109 LEU A CA 1
ATOM 827 C C . LEU A 1 109 ? 8.041 4.147 -12.409 1.00 89.88 109 LEU A C 1
ATOM 829 O O . LEU A 1 109 ? 7.777 4.157 -13.609 1.00 89.88 109 LEU A O 1
ATOM 833 N N . MET A 1 110 ? 8.770 5.106 -11.848 1.00 88.38 110 MET A N 1
ATOM 834 C CA . MET A 1 110 ? 9.369 6.178 -12.642 1.00 88.38 110 MET A CA 1
ATOM 835 C C . MET A 1 110 ? 10.621 5.683 -13.366 1.00 88.38 110 MET A C 1
ATOM 837 O O . MET A 1 110 ? 11.415 4.938 -12.791 1.00 88.38 110 MET A O 1
ATOM 841 N N . LEU A 1 111 ? 10.870 6.186 -14.580 1.00 83.19 111 LEU A N 1
ATOM 842 C CA . LEU A 1 111 ? 12.132 5.943 -15.290 1.00 83.19 111 LEU A CA 1
ATOM 843 C C . LEU A 1 111 ? 13.341 6.368 -14.461 1.00 83.19 111 LEU A C 1
ATOM 845 O O . LEU A 1 111 ? 14.378 5.715 -14.522 1.00 83.19 111 LEU A O 1
ATOM 849 N N . SER A 1 112 ? 13.214 7.417 -13.643 1.00 81.69 112 SER A N 1
ATOM 850 C CA . SER A 1 112 ? 14.251 7.874 -12.710 1.00 81.69 112 SER A CA 1
ATOM 851 C C . SER A 1 112 ? 14.674 6.809 -11.691 1.00 81.69 112 SER A C 1
ATOM 853 O O . SER A 1 112 ? 15.839 6.816 -11.301 1.00 81.69 112 SER A O 1
ATOM 855 N N . SER A 1 113 ? 13.798 5.869 -11.344 1.00 82.12 113 SER A N 1
ATOM 856 C CA . SER A 1 113 ? 14.011 4.860 -10.300 1.00 82.12 113 SER A CA 1
ATOM 857 C C . SER A 1 113 ? 14.448 3.491 -10.831 1.00 82.12 113 SER A C 1
ATOM 859 O O . SER A 1 113 ? 14.581 2.557 -10.048 1.00 82.12 113 SER A O 1
ATOM 861 N N . VAL A 1 114 ? 14.667 3.357 -12.143 1.00 82.81 114 VAL A N 1
ATOM 862 C CA . VAL A 1 114 ? 15.129 2.111 -12.775 1.00 82.81 114 VAL A CA 1
ATOM 863 C C . VAL A 1 114 ? 16.605 2.213 -13.154 1.00 82.81 114 VAL A C 1
ATOM 865 O O . VAL A 1 114 ? 17.081 3.269 -13.594 1.00 82.81 114 VAL A O 1
ATOM 868 N N . ASN A 1 115 ? 17.305 1.090 -12.994 1.00 80.25 115 ASN A N 1
ATOM 869 C CA . ASN A 1 115 ? 18.674 0.896 -13.452 1.00 80.25 115 ASN A CA 1
ATOM 870 C C . ASN A 1 115 ? 18.645 0.399 -14.897 1.00 80.25 115 ASN A C 1
ATOM 872 O O . ASN A 1 115 ? 18.177 -0.705 -15.167 1.00 80.25 115 ASN A O 1
ATOM 876 N N . LEU A 1 116 ? 19.130 1.224 -15.821 1.00 75.69 116 LEU A N 1
ATOM 877 C CA . LEU A 1 116 ? 19.262 0.835 -17.220 1.00 75.69 116 LEU A CA 1
ATOM 878 C C . LEU A 1 116 ? 20.487 -0.083 -17.394 1.00 75.69 116 LEU A C 1
ATOM 880 O O . LEU A 1 116 ? 21.497 0.105 -16.698 1.00 75.69 116 LEU A O 1
ATOM 884 N N . PRO A 1 117 ? 20.426 -1.075 -18.302 1.00 67.50 117 PRO A N 1
ATOM 885 C CA . PRO A 1 117 ? 21.580 -1.898 -18.640 1.00 67.50 117 PRO A CA 1
ATOM 886 C C . PRO A 1 117 ? 22.687 -0.988 -19.187 1.00 67.50 117 PRO A C 1
ATOM 888 O O . PRO A 1 117 ? 22.513 -0.301 -20.186 1.00 67.50 117 PRO A O 1
ATOM 891 N N . GLY A 1 118 ? 23.807 -0.927 -18.470 1.00 64.00 118 GLY A N 1
ATOM 892 C CA . GLY A 1 118 ? 24.881 0.036 -18.719 1.00 64.00 118 GLY A CA 1
ATOM 893 C C . GLY A 1 118 ? 25.576 0.485 -17.438 1.00 64.00 118 GLY A C 1
ATOM 894 O O . GLY A 1 118 ? 26.738 0.864 -17.493 1.00 64.00 118 GLY A O 1
ATOM 895 N N . GLY A 1 119 ? 24.904 0.395 -16.281 1.00 63.38 119 GLY A N 1
ATOM 896 C CA . GLY A 1 119 ? 25.515 0.579 -14.952 1.00 63.38 119 GLY A CA 1
ATOM 897 C C . GLY A 1 119 ? 26.117 1.965 -14.683 1.00 63.38 119 GLY A C 1
ATOM 898 O O . GLY A 1 119 ? 26.624 2.215 -13.593 1.00 63.38 119 GLY A O 1
ATOM 899 N N . GLU A 1 120 ? 26.060 2.869 -15.656 1.00 62.03 120 GLU A N 1
ATOM 900 C CA . GLU A 1 120 ? 26.621 4.202 -15.576 1.00 62.03 120 GLU A CA 1
ATOM 901 C C . GLU A 1 120 ? 25.564 5.170 -15.047 1.00 62.03 120 GLU A C 1
ATOM 903 O O . GLU A 1 120 ? 24.409 5.164 -15.484 1.00 62.03 120 GLU A O 1
ATOM 908 N N . LEU A 1 121 ? 25.968 6.040 -14.117 1.00 60.03 121 LEU A N 1
ATOM 909 C CA . LEU A 1 121 ? 25.180 7.191 -13.680 1.00 60.03 121 LEU A CA 1
ATOM 910 C C . LEU A 1 121 ? 25.134 8.230 -14.815 1.00 60.03 121 LEU A C 1
ATOM 912 O O . LEU A 1 121 ? 25.686 9.325 -14.720 1.00 60.03 121 LEU A O 1
ATOM 916 N N . ARG A 1 122 ? 24.510 7.866 -15.934 1.00 65.69 122 ARG A N 1
ATOM 917 C CA . ARG A 1 122 ? 24.311 8.738 -17.083 1.00 65.69 122 ARG A CA 1
ATOM 918 C C . ARG A 1 122 ? 23.073 9.600 -16.844 1.00 65.69 122 ARG A C 1
ATOM 920 O O . ARG A 1 122 ? 22.078 9.161 -16.265 1.00 65.69 122 ARG A O 1
ATOM 927 N N . ARG A 1 123 ? 23.121 10.854 -17.303 1.00 66.12 123 ARG A N 1
ATOM 928 C CA . ARG A 1 123 ? 21.921 11.697 -17.380 1.00 66.12 123 ARG A CA 1
ATOM 929 C C . ARG A 1 123 ? 20.916 11.019 -18.307 1.00 66.12 123 ARG A C 1
ATOM 931 O O . ARG A 1 123 ? 21.257 10.723 -19.448 1.00 66.12 123 ARG A O 1
ATOM 938 N N . LYS A 1 124 ? 19.708 10.788 -17.796 1.00 68.31 124 LYS A N 1
ATOM 939 C CA . LYS A 1 124 ? 18.615 10.149 -18.537 1.00 68.31 124 LYS A CA 1
ATOM 940 C C . LYS A 1 124 ? 18.280 11.025 -19.735 1.00 68.31 124 LYS A C 1
ATOM 942 O O . LYS A 1 124 ? 17.966 12.204 -19.555 1.00 68.31 124 LYS A O 1
ATOM 947 N N . SER A 1 125 ? 18.466 10.471 -20.925 1.00 68.00 125 SER A N 1
ATOM 948 C CA . SER A 1 125 ? 18.360 11.202 -22.182 1.00 68.00 125 SER A CA 1
ATOM 949 C C . SER A 1 125 ? 16.990 10.969 -22.819 1.00 68.00 125 SER A C 1
ATOM 951 O O . SER A 1 125 ? 16.269 10.046 -22.442 1.00 68.00 125 SER A O 1
ATOM 953 N N . VAL A 1 126 ? 16.607 11.806 -23.783 1.00 73.31 126 VAL A N 1
ATOM 954 C CA . VAL A 1 126 ? 15.301 11.708 -24.466 1.00 73.31 126 VAL A CA 1
ATOM 955 C C . VAL A 1 126 ? 15.184 10.395 -25.253 1.00 73.31 126 VAL A C 1
ATOM 957 O O . VAL A 1 126 ? 14.097 9.844 -25.402 1.00 73.31 126 VAL A O 1
ATOM 960 N N . GLU A 1 127 ? 16.311 9.843 -25.694 1.00 77.06 127 GLU A N 1
ATOM 961 C CA . GLU A 1 127 ? 16.396 8.542 -26.356 1.00 77.06 127 GLU A CA 1
ATOM 962 C C . GLU A 1 127 ? 15.964 7.397 -25.425 1.00 77.06 127 GLU A C 1
ATOM 964 O O . GLU A 1 127 ? 15.280 6.472 -25.863 1.00 77.06 127 GLU A O 1
ATOM 969 N N . ASP A 1 128 ? 16.274 7.488 -24.127 1.00 75.38 128 ASP A N 1
ATOM 970 C CA . ASP A 1 128 ? 15.859 6.491 -23.131 1.00 75.38 128 ASP A CA 1
ATOM 971 C C . ASP A 1 128 ? 14.340 6.529 -22.902 1.00 75.38 128 ASP A C 1
ATOM 973 O O . ASP A 1 128 ? 13.726 5.506 -22.595 1.00 75.38 128 ASP A O 1
ATOM 977 N N . GLU A 1 129 ? 13.714 7.699 -23.082 1.00 74.06 129 GLU A N 1
ATOM 978 C CA . GLU A 1 129 ? 12.255 7.837 -23.021 1.00 74.06 129 GLU A CA 1
ATOM 979 C C . GLU A 1 129 ? 11.559 7.125 -24.183 1.00 74.06 129 GLU A C 1
ATOM 981 O O . GLU A 1 129 ? 10.474 6.570 -24.004 1.00 74.06 129 GLU A O 1
ATOM 986 N N . LEU A 1 130 ? 12.198 7.090 -25.353 1.00 79.62 130 LEU A N 1
ATOM 987 C CA . LEU A 1 130 ? 11.688 6.390 -26.531 1.00 79.62 130 LEU A CA 1
ATOM 988 C C . LEU A 1 130 ? 11.905 4.873 -26.435 1.00 79.62 130 LEU A C 1
ATOM 990 O O . LEU A 1 130 ? 11.033 4.104 -26.839 1.00 79.62 130 LEU A O 1
ATOM 994 N N . MET A 1 131 ? 13.018 4.436 -25.840 1.00 81.12 131 MET A N 1
ATOM 995 C CA . MET A 1 131 ? 13.355 3.016 -25.666 1.00 81.12 131 MET A CA 1
ATOM 996 C C . MET A 1 131 ? 12.667 2.347 -24.461 1.00 81.12 131 MET A C 1
ATOM 998 O O . MET A 1 131 ? 12.902 1.170 -24.194 1.00 81.12 131 MET A O 1
ATOM 1002 N N . MET A 1 132 ? 11.766 3.029 -23.738 1.00 78.25 132 MET A N 1
ATOM 1003 C CA . MET A 1 132 ? 11.089 2.451 -22.560 1.00 78.25 132 MET A CA 1
ATOM 1004 C C . MET A 1 132 ? 10.401 1.113 -22.835 1.00 78.25 132 MET A C 1
ATOM 1006 O O . MET A 1 132 ? 10.436 0.221 -21.988 1.00 78.25 132 MET A O 1
ATOM 1010 N N . ARG A 1 133 ? 9.790 0.973 -24.019 1.00 81.56 133 ARG A N 1
ATOM 1011 C CA . ARG A 1 133 ? 9.089 -0.250 -24.435 1.00 81.56 133 ARG A CA 1
ATOM 1012 C C . ARG A 1 133 ? 10.049 -1.390 -24.795 1.00 81.56 133 ARG A C 1
ATOM 1014 O O . ARG A 1 133 ? 9.628 -2.540 -24.848 1.00 81.56 133 ARG A O 1
ATOM 1021 N N . GLU A 1 134 ? 11.317 -1.097 -25.064 1.00 84.50 134 GLU A N 1
ATOM 1022 C CA . GLU A 1 134 ? 12.326 -2.127 -25.323 1.00 84.50 134 GLU A CA 1
ATOM 1023 C C . GLU A 1 134 ? 12.849 -2.737 -24.022 1.00 84.50 134 GLU A C 1
ATOM 1025 O O . GLU A 1 134 ? 13.069 -3.945 -23.976 1.00 84.50 134 GLU A O 1
ATOM 1030 N N . TYR A 1 135 ? 12.977 -1.931 -22.962 1.00 82.38 135 TYR A N 1
ATOM 1031 C CA . TYR A 1 135 ? 13.423 -2.402 -21.648 1.00 82.38 135 TYR A CA 1
ATOM 1032 C C . TYR A 1 135 ? 12.352 -3.184 -20.893 1.00 82.38 135 TYR A C 1
ATOM 1034 O O . TYR A 1 135 ? 12.639 -4.239 -20.336 1.00 82.38 135 TYR A O 1
ATOM 1042 N N . LEU A 1 136 ? 11.140 -2.631 -20.832 1.00 84.50 136 LEU A N 1
ATOM 1043 C CA . LEU A 1 136 ? 10.047 -3.140 -20.013 1.00 84.50 136 LEU A CA 1
ATOM 1044 C C . LEU A 1 136 ? 8.756 -3.093 -20.824 1.00 84.50 136 LEU A C 1
ATOM 1046 O O . LEU A 1 136 ? 8.256 -2.014 -21.168 1.00 84.50 136 LEU A O 1
ATOM 1050 N N . LYS A 1 137 ? 8.230 -4.275 -21.139 1.00 86.94 137 LYS A N 1
ATOM 1051 C CA . LYS A 1 137 ? 7.010 -4.453 -21.923 1.00 86.94 137 LYS A CA 1
ATOM 1052 C C . LYS A 1 137 ? 5.811 -4.695 -21.019 1.00 86.94 137 LYS A C 1
ATOM 1054 O O . LYS A 1 137 ? 5.915 -5.051 -19.848 1.00 86.94 137 LYS A O 1
ATOM 1059 N N . GLU A 1 138 ? 4.639 -4.482 -21.597 1.00 90.50 138 GLU A N 1
ATOM 1060 C CA . GLU A 1 138 ? 3.366 -4.831 -20.975 1.00 90.50 138 GLU A CA 1
ATOM 1061 C C . GLU A 1 138 ? 3.322 -6.346 -20.745 1.00 90.50 138 GLU A C 1
ATOM 1063 O O . GLU A 1 138 ? 3.574 -7.128 -21.660 1.00 90.50 138 GLU A O 1
ATOM 1068 N N . GLY A 1 139 ? 3.024 -6.752 -19.514 1.00 90.00 139 GLY A N 1
ATOM 1069 C CA . GLY A 1 139 ? 3.013 -8.149 -19.089 1.00 90.00 139 GLY A CA 1
ATOM 1070 C C . GLY A 1 139 ? 4.295 -8.632 -18.408 1.00 90.00 139 GLY A C 1
ATOM 1071 O O . GLY A 1 139 ? 4.260 -9.708 -17.808 1.00 90.00 139 GLY A O 1
ATOM 1072 N N . ASP A 1 140 ? 5.379 -7.851 -18.421 1.00 91.00 140 ASP A N 1
ATOM 1073 C CA . ASP A 1 140 ? 6.626 -8.241 -17.761 1.00 91.00 140 ASP A CA 1
ATOM 1074 C C . ASP A 1 140 ? 6.477 -8.214 -16.231 1.00 91.00 140 ASP A C 1
ATOM 1076 O O . ASP A 1 140 ? 5.843 -7.325 -15.652 1.00 91.00 140 ASP A O 1
ATOM 1080 N N . LEU A 1 141 ? 7.070 -9.214 -15.576 1.00 91.50 141 LEU A N 1
ATOM 1081 C CA . LEU A 1 141 ? 7.127 -9.344 -14.122 1.00 91.50 141 LEU A CA 1
ATOM 1082 C C . LEU A 1 141 ? 8.416 -8.714 -13.600 1.00 91.50 141 LEU A C 1
ATOM 1084 O O . LEU A 1 141 ? 9.509 -9.064 -14.042 1.00 91.50 141 LEU A O 1
ATOM 1088 N N . ILE A 1 142 ? 8.285 -7.821 -12.624 1.00 90.69 142 ILE A N 1
ATOM 1089 C CA . ILE A 1 142 ? 9.407 -7.128 -11.994 1.00 90.69 142 ILE A CA 1
ATOM 1090 C C . ILE A 1 142 ? 9.336 -7.261 -10.474 1.00 90.69 142 ILE A C 1
ATOM 1092 O O . ILE A 1 142 ? 8.257 -7.238 -9.881 1.00 90.69 142 ILE A O 1
ATOM 1096 N N . SER A 1 143 ? 10.498 -7.370 -9.835 1.00 91.12 143 SER A N 1
ATOM 1097 C CA . SER A 1 143 ? 10.643 -7.217 -8.386 1.00 91.12 143 SER A CA 1
ATOM 1098 C C . SER A 1 143 ? 11.106 -5.799 -8.077 1.00 91.12 143 SER A C 1
ATOM 1100 O O . SER A 1 143 ? 12.138 -5.365 -8.594 1.00 91.12 143 SER A O 1
ATOM 1102 N N . VAL A 1 144 ? 10.370 -5.081 -7.235 1.00 89.25 144 VAL A N 1
ATOM 1103 C CA . VAL A 1 144 ? 10.675 -3.696 -6.853 1.00 89.25 144 VAL A CA 1
ATOM 1104 C C . VAL A 1 144 ? 10.464 -3.501 -5.358 1.00 89.25 144 VAL A C 1
ATOM 1106 O O . VAL A 1 144 ? 9.664 -4.208 -4.751 1.00 89.25 144 VAL A O 1
ATOM 1109 N N . TRP A 1 145 ? 11.161 -2.533 -4.761 1.00 89.81 145 TRP A N 1
ATOM 1110 C CA . TRP A 1 145 ? 10.852 -2.083 -3.404 1.00 89.81 145 TRP A CA 1
ATOM 1111 C C . TRP A 1 145 ? 10.023 -0.789 -3.442 1.00 89.81 145 TRP A C 1
ATOM 1113 O O . TRP A 1 145 ? 10.221 0.058 -4.320 1.00 89.81 145 TRP A O 1
ATOM 1123 N N . PHE A 1 146 ? 9.133 -0.585 -2.469 1.00 89.56 146 PHE A N 1
ATOM 1124 C CA . PHE A 1 146 ? 8.393 0.671 -2.302 1.00 89.56 146 PHE A CA 1
ATOM 1125 C C . PHE A 1 146 ? 9.262 1.787 -1.720 1.00 89.56 146 PHE A C 1
ATOM 1127 O O . PHE A 1 146 ? 9.599 1.786 -0.537 1.00 89.56 146 PHE A O 1
ATOM 1134 N N . LEU A 1 147 ? 9.650 2.749 -2.560 1.00 88.25 147 LEU A N 1
ATOM 1135 C CA . LEU A 1 147 ? 10.428 3.912 -2.121 1.00 88.25 147 LEU A CA 1
ATOM 1136 C C . LEU A 1 147 ? 9.567 4.926 -1.353 1.00 88.25 147 LEU A C 1
ATOM 1138 O O . LEU A 1 147 ? 10.046 5.575 -0.428 1.00 88.25 147 LEU A O 1
ATOM 1142 N N . PHE A 1 148 ? 8.310 5.086 -1.765 1.00 86.88 148 PHE A N 1
ATOM 1143 C CA . PHE A 1 148 ? 7.374 6.049 -1.198 1.00 86.88 148 PHE A CA 1
ATOM 1144 C C . PHE A 1 148 ? 5.931 5.578 -1.401 1.00 86.88 148 PHE A C 1
ATOM 1146 O O . PHE A 1 148 ? 5.631 4.908 -2.391 1.00 86.88 148 PHE A O 1
ATOM 1153 N N . VAL A 1 149 ? 5.039 5.969 -0.489 1.00 86.06 149 VAL A N 1
ATOM 1154 C CA . VAL A 1 149 ? 3.605 5.655 -0.526 1.00 86.06 149 VAL A CA 1
ATOM 1155 C C . VAL A 1 149 ? 2.826 6.966 -0.496 1.00 86.06 149 VAL A C 1
ATOM 1157 O O . VAL A 1 149 ? 3.026 7.788 0.394 1.00 86.06 149 VAL A O 1
ATOM 1160 N N . ASN A 1 150 ? 1.954 7.168 -1.484 1.00 81.81 150 ASN A N 1
ATOM 1161 C CA . ASN A 1 150 ? 1.042 8.311 -1.515 1.00 81.81 150 ASN A CA 1
ATOM 1162 C C . ASN A 1 150 ? -0.277 7.910 -0.839 1.00 81.81 150 ASN A C 1
ATOM 1164 O O . ASN A 1 150 ? -0.835 6.866 -1.187 1.00 81.81 150 ASN A O 1
ATOM 1168 N N . PHE A 1 151 ? -0.750 8.734 0.098 1.00 65.31 151 PHE A N 1
ATOM 1169 C CA . PHE A 1 151 ? -2.034 8.587 0.793 1.00 65.31 151 PHE A CA 1
ATOM 1170 C C . PHE A 1 151 ? -3.063 9.588 0.269 1.00 65.31 151 PHE A C 1
ATOM 1172 O O . PHE A 1 151 ? -2.652 10.722 -0.070 1.00 65.31 151 PHE A O 1
#

Radius of gyration: 22.71 Å; chains: 1; bounding box: 48×55×52 Å